Protein AF-A0A9D2LRV2-F1 (afdb_monomer_lite)

pLDDT: mean 90.39, std 12.49, range [47.81, 98.19]

Secondary structure (DSSP, 8-state):
--HHHHHHHTT-S-HHHHHHHHHHHHSS-HHHHHHHHHHHHHHTT--

InterPro domains:
  IPR009057 Homedomain-like superfamily [SSF46689] (2-37)
  IPR018060 AraC-like, DNA binding HTH domain [PF00165] (2-33)
  IPR018060 AraC-like, DNA binding HTH domain [PS01124] (1-36)
  IPR020449 Transcription regulator HTH, AraC- type, HTH domain [PR00032] (3-18)
  IPR020449 Transcription regulator HTH, AraC- type, HTH domain [PR00032] (18-34)

Radius of gyration: 12.79 Å; chains: 1; bounding box: 24×21×38 Å

Sequence (47 aa):
MNFTQISEYLGYSSIHYFSRQFKKISGMTPSEYSSSIKALSEGRHSS

Foldseek 3Di:
DDLQVVCVVVPHPDSVVVQVVCCVVVVDGPVRVVVVVVVVVVVVVPD

Organism: NCBI:txid2838487

Structure (mmCIF, N/CA/C/O backbone):
data_AF-A0A9D2LRV2-F1
#
_entry.id   AF-A0A9D2LRV2-F1
#
loop_
_atom_site.group_PDB
_atom_site.id
_atom_site.type_symbol
_atom_site.label_atom_id
_atom_site.label_alt_id
_atom_site.label_comp_id
_atom_site.label_asym_id
_atom_site.label_entity_id
_atom_site.label_seq_id
_atom_site.pdbx_PDB_ins_code
_atom_site.Cartn_x
_atom_site.Cartn_y
_atom_site.Cartn_z
_atom_site.occupancy
_atom_site.B_iso_or_equiv
_atom_site.auth_seq_id
_atom_site.auth_comp_id
_atom_site.auth_asym_id
_atom_site.auth_atom_id
_atom_site.pdbx_PDB_model_num
ATOM 1 N N . MET A 1 1 ? 1.624 9.382 -6.599 1.00 77.94 1 MET A N 1
ATOM 2 C CA . MET A 1 1 ? 0.664 8.737 -5.680 1.00 77.94 1 MET A CA 1
ATOM 3 C C . MET A 1 1 ? 1.259 7.410 -5.226 1.00 77.94 1 MET A C 1
ATOM 5 O O . MET A 1 1 ? 1.646 6.629 -6.089 1.00 77.94 1 MET A O 1
ATOM 9 N N . ASN A 1 2 ? 1.423 7.182 -3.921 1.00 91.69 2 ASN A N 1
ATOM 10 C CA . ASN A 1 2 ? 1.897 5.898 -3.374 1.00 91.69 2 ASN A CA 1
ATOM 11 C C . ASN A 1 2 ? 0.715 5.036 -2.881 1.00 91.69 2 ASN A C 1
ATOM 13 O O . ASN A 1 2 ? -0.416 5.515 -2.810 1.00 91.69 2 ASN A O 1
ATOM 17 N N . PHE A 1 3 ? 0.954 3.767 -2.537 1.00 93.19 3 PHE A N 1
ATOM 18 C CA . PHE A 1 3 ? -0.132 2.861 -2.140 1.00 93.19 3 PHE A CA 1
ATOM 19 C C . PHE A 1 3 ? -0.832 3.246 -0.835 1.00 93.19 3 PHE A C 1
ATOM 21 O O . PHE A 1 3 ? -2.020 2.967 -0.701 1.00 93.19 3 PHE A O 1
ATOM 28 N N . THR A 1 4 ? -0.151 3.927 0.089 1.00 94.75 4 THR A N 1
ATOM 29 C CA . THR A 1 4 ? -0.777 4.478 1.301 1.00 94.75 4 THR A CA 1
ATOM 30 C C . THR A 1 4 ? -1.827 5.526 0.943 1.00 94.75 4 THR A C 1
ATOM 32 O O . THR A 1 4 ? -2.970 5.408 1.367 1.00 94.75 4 THR A O 1
ATOM 35 N N . GLN A 1 5 ? -1.489 6.469 0.063 1.00 96.12 5 GLN A N 1
ATOM 36 C CA . GLN A 1 5 ? -2.425 7.500 -0.402 1.00 96.12 5 GLN A CA 1
ATOM 37 C C . GLN A 1 5 ? -3.604 6.905 -1.182 1.00 96.12 5 GLN A C 1
ATOM 39 O O . GLN A 1 5 ? -4.732 7.368 -1.052 1.00 96.12 5 GLN A O 1
ATOM 44 N N . ILE A 1 6 ? -3.361 5.867 -1.991 1.00 95.06 6 ILE A N 1
ATOM 45 C CA . ILE A 1 6 ? -4.432 5.150 -2.704 1.00 95.06 6 ILE A CA 1
ATOM 46 C C . ILE A 1 6 ? -5.358 4.452 -1.701 1.00 95.06 6 ILE A C 1
ATOM 48 O O . ILE A 1 6 ? -6.574 4.543 -1.828 1.00 95.06 6 ILE A O 1
ATOM 52 N N . SER A 1 7 ? -4.791 3.786 -0.691 1.00 96.31 7 SER A N 1
ATOM 53 C CA . SER A 1 7 ? -5.546 3.138 0.385 1.00 96.31 7 SER A CA 1
ATOM 54 C C . SER A 1 7 ? -6.453 4.134 1.112 1.00 96.31 7 SER A C 1
ATOM 56 O O . SER A 1 7 ? -7.640 3.861 1.276 1.00 96.31 7 SER A O 1
ATOM 58 N N . GLU A 1 8 ? -5.915 5.284 1.517 1.00 96.88 8 GLU A N 1
ATOM 59 C CA . GLU A 1 8 ? -6.667 6.347 2.198 1.00 96.88 8 GLU A CA 1
ATOM 60 C C . GLU A 1 8 ? -7.773 6.925 1.309 1.00 96.88 8 GLU A C 1
ATOM 62 O O . GLU A 1 8 ? -8.921 7.021 1.738 1.00 96.88 8 GLU A O 1
ATOM 67 N N . TYR A 1 9 ? -7.455 7.239 0.050 1.00 97.31 9 TYR A N 1
ATOM 68 C CA . TYR A 1 9 ? -8.417 7.770 -0.920 1.00 97.31 9 TYR A CA 1
ATOM 69 C C . TYR A 1 9 ? -9.590 6.813 -1.179 1.00 97.31 9 TYR A C 1
ATOM 71 O O . TYR A 1 9 ? -10.730 7.245 -1.323 1.00 97.31 9 TYR A O 1
ATOM 79 N N . LEU A 1 10 ? -9.321 5.506 -1.202 1.00 95.75 10 LEU A N 1
ATOM 80 C CA . LEU A 1 10 ? -10.336 4.465 -1.371 1.00 95.75 10 LEU A CA 1
ATOM 81 C C . LEU A 1 10 ? -11.083 4.124 -0.066 1.00 95.75 10 LEU A C 1
ATOM 83 O O . LEU A 1 10 ? -11.930 3.232 -0.069 1.00 95.75 10 LEU A O 1
ATOM 87 N N . GLY A 1 11 ? -10.777 4.795 1.049 1.00 96.75 11 GLY A N 1
ATOM 88 C CA . GLY A 1 11 ? -11.463 4.607 2.330 1.00 96.75 11 GLY A CA 1
ATOM 89 C C . GLY A 1 11 ? -11.049 3.352 3.105 1.00 96.75 11 GLY A C 1
ATOM 90 O O . GLY A 1 11 ? -11.778 2.904 3.991 1.00 96.75 11 GLY A O 1
ATOM 91 N N . TYR A 1 12 ? -9.892 2.758 2.802 1.00 96.81 12 TYR A N 1
ATOM 92 C CA . TYR A 1 12 ? -9.376 1.639 3.589 1.00 96.81 12 TYR A CA 1
ATOM 93 C C . TYR A 1 12 ? -8.813 2.136 4.921 1.00 96.81 12 TYR A C 1
ATOM 95 O O . TYR A 1 12 ? -7.979 3.036 4.967 1.00 96.81 12 TYR A O 1
ATOM 103 N N . SER A 1 13 ? -9.184 1.458 6.007 1.00 94.06 13 SER A N 1
ATOM 104 C CA . SER A 1 13 ? -8.702 1.751 7.364 1.00 94.06 13 SER A CA 1
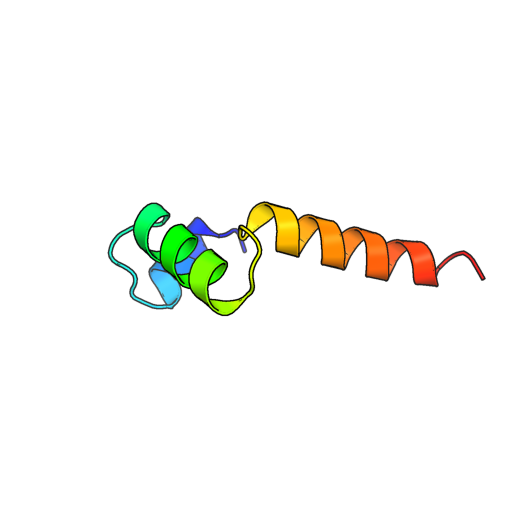ATOM 105 C C . SER A 1 13 ? -7.207 1.482 7.580 1.00 94.06 13 SER A C 1
ATOM 107 O O . SER A 1 13 ? -6.649 1.873 8.601 1.00 94.06 13 SER A O 1
A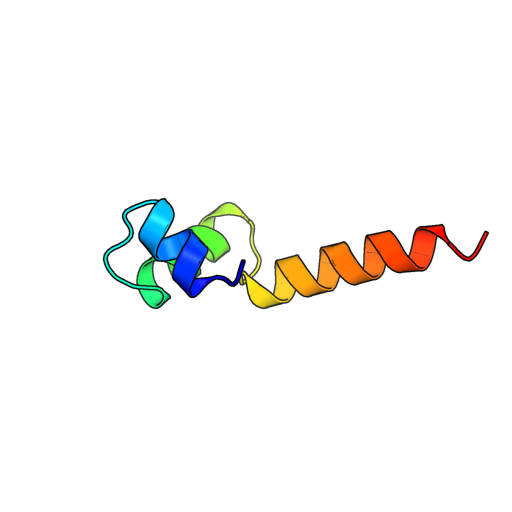TOM 109 N N . SER A 1 14 ? -6.550 0.768 6.661 1.00 96.62 14 SER A N 1
ATOM 110 C CA . SER A 1 14 ? -5.128 0.440 6.743 1.00 96.62 14 SER A CA 1
ATOM 111 C C . SER A 1 14 ? -4.569 0.014 5.388 1.00 96.62 14 SER A C 1
ATOM 113 O O . SER A 1 14 ? -5.176 -0.801 4.683 1.00 96.62 14 SER A O 1
ATOM 115 N N . ILE A 1 15 ? -3.330 0.435 5.112 1.00 96.88 15 ILE A N 1
ATOM 116 C CA . ILE A 1 15 ? -2.532 -0.024 3.968 1.00 96.88 15 ILE A CA 1
ATOM 117 C C . ILE A 1 15 ? -2.372 -1.551 3.929 1.00 96.88 15 ILE A C 1
ATOM 119 O O . ILE A 1 15 ? -2.338 -2.157 2.856 1.00 96.88 15 ILE A O 1
ATOM 123 N N . HIS A 1 16 ? -2.330 -2.210 5.089 1.00 96.94 16 HIS A N 1
ATOM 124 C CA . HIS A 1 16 ? -2.227 -3.665 5.160 1.00 96.94 16 HIS A CA 1
ATOM 125 C C . HIS A 1 16 ? -3.529 -4.343 4.728 1.00 96.94 16 HIS A C 1
ATOM 127 O O . HIS A 1 16 ? -3.484 -5.379 4.064 1.00 96.94 16 HIS A O 1
ATOM 133 N N . TYR A 1 17 ? -4.686 -3.770 5.079 1.00 97.19 17 TYR A N 1
ATOM 134 C CA . TYR A 1 17 ? -5.978 -4.310 4.657 1.00 97.19 17 TYR A CA 1
ATOM 135 C C . TYR A 1 17 ? -6.180 -4.138 3.150 1.00 97.19 17 TYR A C 1
ATOM 137 O O . TYR A 1 17 ? -6.502 -5.116 2.471 1.00 97.19 17 TYR A O 1
ATOM 145 N N . PHE A 1 18 ? -5.872 -2.947 2.627 1.00 97.62 18 PHE A N 1
ATOM 146 C CA . PHE A 1 18 ? -5.807 -2.694 1.188 1.00 97.62 18 PHE A CA 1
ATOM 147 C C . PHE A 1 18 ? -4.905 -3.715 0.485 1.00 97.62 18 PHE A C 1
ATOM 149 O O . PHE A 1 18 ? -5.347 -4.393 -0.436 1.00 97.62 18 PHE A O 1
ATOM 156 N N . SER A 1 19 ? -3.670 -3.902 0.964 1.00 97.69 19 SER A N 1
ATOM 157 C CA . SER A 1 19 ? -2.694 -4.786 0.313 1.00 97.69 19 SER A CA 1
ATOM 158 C C . SER A 1 19 ? -3.151 -6.247 0.273 1.00 97.69 19 SER A C 1
ATOM 160 O O . SER A 1 19 ? -2.956 -6.920 -0.739 1.00 97.69 19 SER A O 1
ATOM 162 N N . ARG A 1 20 ? -3.794 -6.743 1.343 1.00 97.94 20 ARG A N 1
ATOM 163 C CA . ARG A 1 20 ? -4.356 -8.106 1.373 1.00 97.94 20 ARG A CA 1
ATOM 164 C C . ARG A 1 20 ? -5.508 -8.272 0.384 1.00 97.94 20 ARG A C 1
ATOM 166 O O . ARG A 1 20 ? -5.530 -9.262 -0.343 1.00 97.94 20 ARG A O 1
ATOM 173 N N . GLN A 1 21 ? -6.445 -7.323 0.353 1.00 97.75 21 GLN A N 1
ATOM 174 C CA . GLN A 1 21 ? -7.581 -7.367 -0.575 1.00 97.75 21 GLN A CA 1
ATOM 175 C C . GLN A 1 21 ? -7.120 -7.237 -2.026 1.00 97.75 21 GLN A C 1
ATOM 177 O O . GLN A 1 21 ? -7.520 -8.034 -2.869 1.00 97.75 21 GLN A O 1
ATOM 182 N N . PHE A 1 22 ? -6.213 -6.298 -2.299 1.00 97.56 22 PHE A N 1
ATOM 183 C CA . PHE A 1 22 ? -5.618 -6.112 -3.615 1.00 97.56 22 PHE A CA 1
ATOM 184 C C . PHE A 1 22 ? -4.969 -7.408 -4.103 1.00 97.56 22 PHE A C 1
ATOM 186 O O . PHE A 1 22 ? -5.320 -7.880 -5.178 1.00 97.56 22 PHE A O 1
ATOM 193 N N . LYS A 1 23 ? -4.120 -8.047 -3.283 1.00 98.06 23 LYS A N 1
ATOM 194 C CA . LYS A 1 23 ? -3.495 -9.333 -3.631 1.00 98.06 23 LYS A CA 1
ATOM 195 C C . LYS A 1 23 ? -4.510 -10.445 -3.869 1.00 98.06 23 LYS A C 1
ATOM 197 O O . LYS A 1 23 ? -4.332 -11.236 -4.788 1.00 98.06 23 LYS A O 1
ATOM 202 N N . LYS A 1 24 ? -5.575 -10.514 -3.067 1.00 98.19 24 LYS A N 1
ATOM 203 C CA . LYS A 1 24 ? -6.639 -11.511 -3.247 1.00 98.19 24 LYS A CA 1
ATOM 204 C C . LYS A 1 24 ? -7.343 -11.365 -4.603 1.00 98.19 24 LYS A C 1
ATOM 206 O O . LYS A 1 24 ? -7.736 -12.373 -5.175 1.00 98.19 24 LYS A O 1
ATOM 211 N N . ILE A 1 25 ? -7.511 -10.135 -5.090 1.00 97.50 25 ILE A N 1
ATOM 212 C CA . ILE A 1 25 ? -8.238 -9.835 -6.332 1.00 97.50 25 ILE A CA 1
ATOM 213 C C . ILE A 1 25 ? -7.316 -9.904 -7.557 1.00 97.50 25 ILE A C 1
ATOM 215 O O . ILE A 1 25 ? -7.674 -10.523 -8.552 1.00 97.50 25 ILE A O 1
ATOM 219 N N . SER A 1 26 ? -6.141 -9.274 -7.499 1.00 96.25 26 SER A N 1
ATOM 220 C CA . SER A 1 26 ? -5.216 -9.168 -8.638 1.00 96.25 26 SER A CA 1
ATOM 221 C C . SER A 1 26 ? -4.235 -10.339 -8.751 1.00 96.25 26 SER A C 1
ATOM 223 O O . SER A 1 26 ? -3.573 -10.484 -9.775 1.00 96.25 26 SER A O 1
ATOM 225 N N . GLY A 1 27 ? -4.084 -11.136 -7.689 1.00 97.81 27 GLY A N 1
ATOM 226 C CA . GLY A 1 27 ? -3.059 -12.176 -7.571 1.00 97.81 27 GLY A CA 1
ATOM 227 C C . GLY A 1 27 ? -1.667 -11.658 -7.184 1.00 97.81 27 GLY A C 1
ATOM 228 O O . GLY A 1 27 ? -0.790 -12.460 -6.873 1.00 97.81 27 GLY A O 1
ATOM 229 N N . MET A 1 28 ? -1.456 -10.339 -7.141 1.00 97.19 28 MET A N 1
ATOM 230 C CA . MET A 1 28 ? -0.156 -9.708 -6.882 1.00 97.19 28 MET A CA 1
ATOM 231 C C . MET A 1 28 ? -0.245 -8.713 -5.728 1.00 97.19 28 MET A C 1
ATOM 233 O O . MET A 1 28 ? -1.252 -8.029 -5.550 1.00 97.19 28 MET A O 1
ATOM 237 N N . THR A 1 29 ? 0.820 -8.566 -4.943 1.00 96.62 29 THR A N 1
ATOM 238 C CA . THR A 1 29 ? 0.926 -7.415 -4.038 1.00 96.62 29 THR A CA 1
ATOM 239 C C . THR A 1 29 ? 0.926 -6.109 -4.847 1.00 96.62 29 THR A C 1
ATOM 241 O O . THR A 1 29 ? 1.329 -6.102 -6.014 1.00 96.62 29 THR A O 1
ATOM 244 N N . PRO A 1 30 ? 0.520 -4.976 -4.248 1.00 95.94 30 PRO A N 1
ATOM 245 C CA . PRO A 1 30 ? 0.537 -3.697 -4.954 1.00 95.94 30 PRO A CA 1
ATOM 246 C C . PRO A 1 30 ? 1.923 -3.347 -5.532 1.00 95.94 30 PRO A C 1
ATOM 248 O O . PRO A 1 30 ? 2.032 -2.900 -6.674 1.00 95.94 30 PRO A O 1
ATOM 251 N N . SER A 1 31 ? 2.999 -3.619 -4.784 1.00 94.69 31 SER A N 1
ATOM 252 C CA . SER A 1 31 ? 4.376 -3.390 -5.238 1.00 94.69 31 SER A CA 1
ATOM 253 C C . SER A 1 31 ? 4.767 -4.270 -6.428 1.00 94.69 31 SER A C 1
ATOM 255 O O . SER A 1 31 ? 5.328 -3.753 -7.390 1.00 94.69 31 SER A O 1
ATOM 257 N N . GLU A 1 32 ? 4.437 -5.567 -6.400 1.00 95.81 32 GLU A N 1
ATOM 258 C CA . GLU A 1 32 ? 4.672 -6.480 -7.533 1.00 95.81 32 GLU A CA 1
ATOM 259 C C . GLU A 1 32 ? 3.920 -6.012 -8.785 1.00 95.81 32 GLU A C 1
ATOM 261 O O . GLU A 1 32 ? 4.504 -5.939 -9.866 1.00 95.81 32 GLU A O 1
ATOM 266 N N . TYR A 1 33 ? 2.655 -5.605 -8.628 1.00 95.12 33 TYR A N 1
ATOM 267 C CA . TYR A 1 33 ? 1.858 -5.066 -9.727 1.00 95.12 33 TYR A CA 1
ATOM 268 C C . TYR A 1 33 ? 2.506 -3.809 -10.324 1.00 95.12 33 TYR A C 1
ATOM 270 O O . TYR A 1 33 ? 2.706 -3.737 -11.534 1.00 95.12 33 TYR A O 1
ATOM 278 N N . SER A 1 34 ? 2.911 -2.846 -9.488 1.00 93.56 34 SER A N 1
ATOM 279 C CA . SER A 1 34 ? 3.595 -1.621 -9.936 1.00 93.56 34 SER A CA 1
ATOM 280 C C . SER A 1 34 ? 4.872 -1.922 -10.725 1.00 93.56 34 SER A C 1
ATOM 282 O O . SER A 1 34 ? 5.073 -1.373 -11.809 1.00 93.56 34 SER A O 1
ATOM 284 N N . SER A 1 35 ? 5.702 -2.842 -10.228 1.00 93.88 35 SER A N 1
ATOM 285 C CA . SER A 1 35 ? 6.915 -3.279 -10.924 1.00 93.88 35 SER A CA 1
ATOM 286 C C . SER A 1 35 ? 6.607 -3.947 -12.267 1.00 93.88 35 SER A C 1
ATOM 288 O O . SER A 1 35 ? 7.284 -3.657 -13.250 1.00 93.88 35 SER A O 1
ATOM 290 N N . SER A 1 36 ? 5.563 -4.782 -12.345 1.00 92.88 36 SER A N 1
ATOM 291 C CA . SER A 1 36 ? 5.165 -5.436 -13.601 1.00 92.88 36 SER A CA 1
ATOM 292 C C . SER A 1 36 ? 4.732 -4.431 -14.674 1.00 92.88 36 SER A C 1
ATOM 294 O O . SER A 1 36 ? 5.142 -4.539 -15.828 1.00 92.88 36 SER A O 1
ATOM 296 N N . ILE A 1 37 ? 3.972 -3.400 -14.289 1.00 91.12 37 ILE A N 1
ATOM 297 C CA . ILE A 1 37 ? 3.524 -2.347 -15.207 1.00 91.12 37 ILE A CA 1
ATOM 298 C C . ILE A 1 37 ? 4.704 -1.496 -15.680 1.00 91.12 37 ILE A C 1
ATOM 300 O O . ILE A 1 37 ? 4.769 -1.160 -16.862 1.00 91.12 37 ILE A O 1
ATOM 304 N N . LYS A 1 38 ? 5.660 -1.184 -14.794 1.00 87.75 38 LYS A N 1
ATOM 305 C CA . LYS A 1 38 ? 6.899 -0.494 -15.186 1.00 87.75 38 LYS A CA 1
ATOM 306 C C . LYS A 1 38 ? 7.681 -1.298 -16.221 1.00 87.75 38 LYS A C 1
ATOM 308 O O . LYS A 1 38 ? 7.975 -0.765 -17.285 1.00 87.75 38 LYS A O 1
ATOM 313 N N . ALA A 1 39 ? 7.909 -2.586 -15.964 1.00 86.81 39 ALA A N 1
ATOM 314 C CA . ALA A 1 39 ? 8.610 -3.464 -16.899 1.00 86.81 39 ALA A CA 1
ATOM 315 C C . ALA A 1 39 ? 7.900 -3.552 -18.266 1.00 86.81 39 ALA A C 1
ATOM 317 O O . ALA A 1 39 ? 8.550 -3.481 -19.307 1.00 86.81 39 ALA A O 1
ATO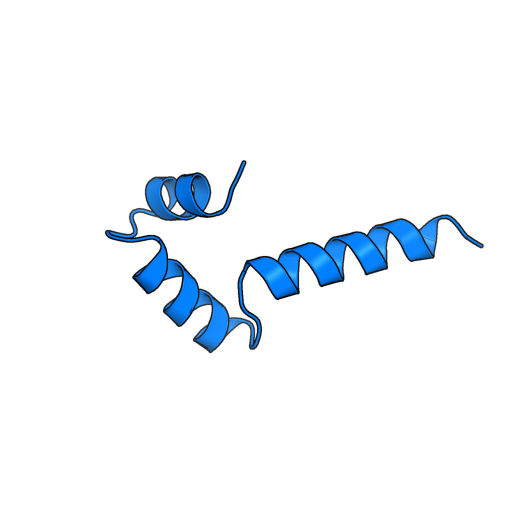M 318 N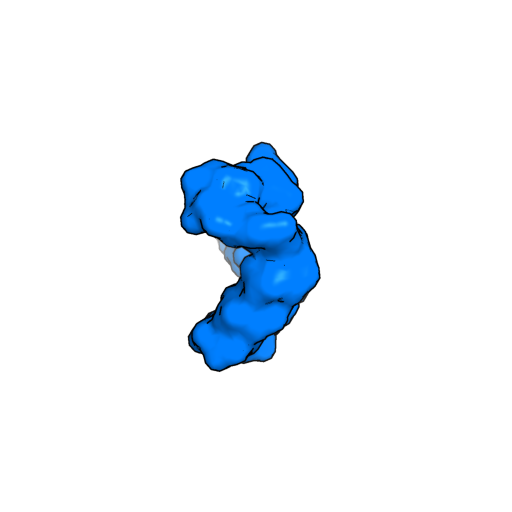 N . LEU A 1 40 ? 6.563 -3.640 -18.281 1.00 86.00 40 LEU A N 1
ATOM 319 C CA . LEU A 1 40 ? 5.768 -3.626 -19.517 1.00 86.00 40 LEU A CA 1
ATOM 320 C C . LEU A 1 40 ? 5.873 -2.297 -20.280 1.00 86.00 40 LEU A C 1
ATOM 322 O O . 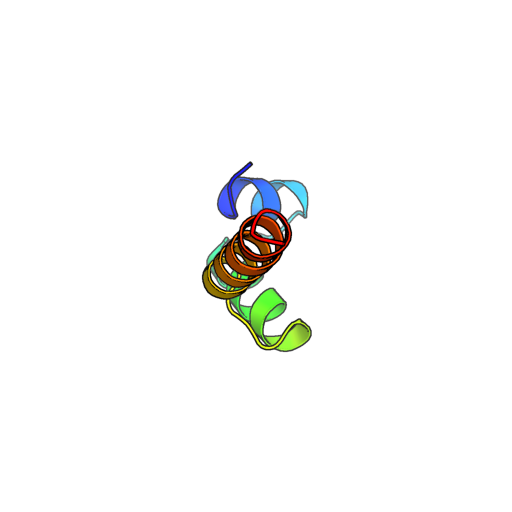LEU A 1 40 ? 5.899 -2.297 -21.512 1.00 86.00 40 LEU A O 1
ATOM 326 N N . SER A 1 41 ? 5.909 -1.170 -19.568 1.00 88.19 41 SER A N 1
ATOM 327 C CA . SER A 1 41 ? 6.051 0.156 -20.177 1.00 88.19 41 SER A CA 1
ATOM 328 C C . SER A 1 41 ? 7.447 0.373 -20.760 1.00 88.19 41 SER A C 1
ATOM 330 O O . SER A 1 41 ? 7.575 0.971 -21.825 1.00 88.19 41 SER A O 1
ATOM 332 N N . GLU A 1 42 ? 8.484 -0.108 -20.077 1.00 81.06 42 GLU A N 1
ATOM 333 C CA . GLU A 1 42 ? 9.885 0.058 -20.480 1.00 81.06 42 GLU A CA 1
ATOM 334 C C . GLU A 1 42 ? 10.258 -0.878 -21.641 1.00 81.06 42 GLU A C 1
ATOM 336 O O . GLU A 1 42 ? 10.922 -0.451 -22.584 1.00 81.06 42 GLU A O 1
ATOM 341 N N . GLY A 1 43 ? 9.743 -2.113 -21.653 1.00 68.25 43 GLY A N 1
ATOM 342 C CA . GLY A 1 43 ? 9.974 -3.070 -22.743 1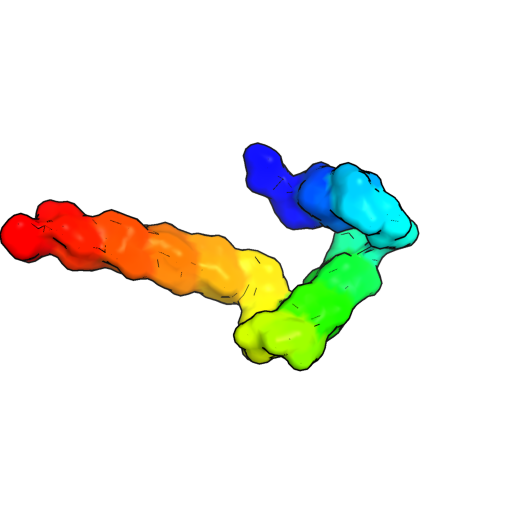.00 68.25 43 GLY A CA 1
ATOM 343 C C . GLY A 1 43 ? 9.340 -2.682 -24.087 1.00 68.25 43 GLY A C 1
ATOM 344 O O . GLY A 1 43 ? 9.752 -3.187 -25.126 1.00 68.25 43 GLY A O 1
ATOM 345 N N . ARG A 1 44 ? 8.364 -1.761 -24.103 1.00 59.78 44 ARG A N 1
ATOM 346 C CA . ARG A 1 44 ? 7.752 -1.240 -25.343 1.00 59.78 44 ARG A CA 1
ATOM 347 C C . ARG A 1 44 ? 8.575 -0.156 -26.042 1.00 59.78 44 ARG A C 1
ATOM 349 O O . ARG A 1 44 ? 8.278 0.156 -27.188 1.00 59.78 44 ARG A O 1
ATOM 356 N N . HIS A 1 45 ? 9.591 0.402 -25.386 1.00 55.06 45 HIS A N 1
ATOM 357 C CA . HIS A 1 45 ? 10.475 1.417 -25.972 1.00 55.06 45 HIS A CA 1
ATOM 358 C C . HIS A 1 45 ? 11.733 0.829 -26.636 1.00 55.06 45 HIS A C 1
ATOM 360 O O . HIS A 1 45 ? 12.571 1.583 -27.122 1.00 55.06 45 HIS A O 1
ATOM 366 N N . SER A 1 46 ? 11.883 -0.500 -26.651 1.00 54.19 46 SER A N 1
ATOM 367 C CA . SER A 1 46 ? 13.071 -1.198 -27.173 1.00 54.19 46 SER A CA 1
ATOM 368 C C . SER A 1 46 ? 12.870 -1.851 -28.551 1.00 54.19 46 SER A C 1
ATOM 370 O O . SER A 1 46 ? 13.666 -2.711 -28.923 1.00 54.19 46 SER A O 1
ATOM 372 N N . SER A 1 47 ? 11.811 -1.510 -29.294 1.00 47.81 47 SER A N 1
ATOM 373 C CA . SER A 1 47 ? 11.534 -2.037 -30.646 1.00 47.81 47 SER A CA 1
ATOM 374 C C . SER A 1 47 ? 11.490 -0.930 -31.685 1.00 47.81 47 SER A C 1
ATOM 376 O O . SER A 1 47 ? 10.890 0.122 -31.375 1.00 47.81 47 SER A O 1
#